Protein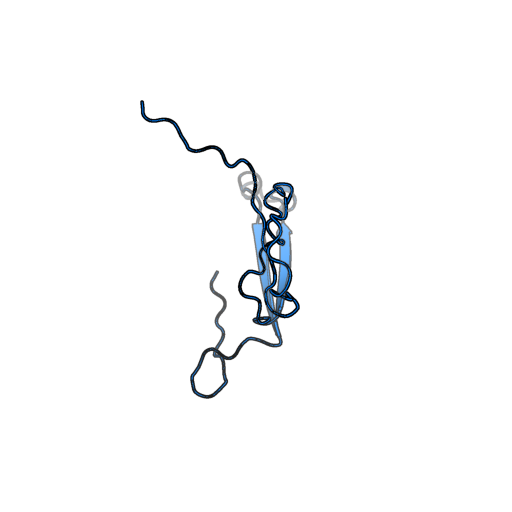 AF-A0A5B7ISW4-F1 (afdb_monomer_lite)

Sequence (97 aa):
MFG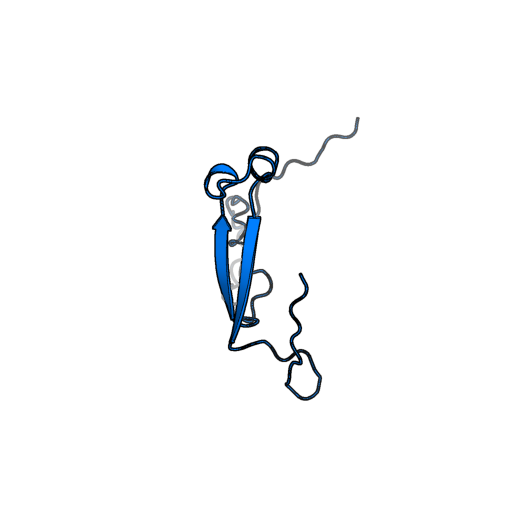RNDFLGEVVISLADTVFDDVSPKWYPLQDRIEPLEELSYSPRGDLILALKFVPPDAVSSKKARRSRGALHVLVKEAKSLAAVRAHGTADPICKG

InterPro domains:
  IPR000008 C2 domain [PF00168] (2-30)
  IPR035892 C2 domain superfamily [G3DSA:2.60.40.150] (1-71)
  IPR035892 C2 domain superfamily [SSF49562] (2-57)

Foldseek 3Di:
DDDDDDDPADDDDDPPPDDPPDPDDDDDDGDHPPCVVDPPVDPPQWDWDKDKDWAALVNDPDPVSVPPRTDIDIDGDDIPPGFAPDPVGHDDDDDDD

Secondary structure (DSSP, 8-state):
-PPPPPP--B-----TT--TT--S----PPBP----TT--S-S---EEEEEEEEE-GGGS-STTGGGS--EEEEEEEEEESPPP-STTS--------

Radius of gyration: 26.44 Å; chains: 1; bounding box: 40×52×75 Å

Structure (mmCIF, N/CA/C/O backbone):
data_AF-A0A5B7ISW4-F1
#
_entry.id   AF-A0A5B7ISW4-F1
#
loop_
_atom_site.group_PDB
_atom_site.id
_atom_site.type_symbol
_atom_site.label_atom_id
_atom_site.label_alt_id
_atom_site.label_comp_id
_atom_site.label_asym_id
_atom_site.label_entity_id
_atom_site.label_seq_id
_atom_site.pdbx_PDB_ins_code
_atom_site.Cartn_x
_atom_site.Cartn_y
_atom_site.Cartn_z
_atom_site.occupancy
_atom_site.B_iso_or_equiv
_atom_site.auth_seq_id
_atom_site.auth_comp_id
_atom_site.auth_asym_id
_atom_site.auth_atom_id
_atom_site.pdbx_PDB_model_num
ATOM 1 N N . MET A 1 1 ? -21.779 31.662 -8.159 1.00 50.47 1 MET A N 1
ATOM 2 C CA . MET A 1 1 ? -20.843 30.554 -7.874 1.00 50.47 1 MET A CA 1
ATOM 3 C C . MET A 1 1 ? -20.836 30.348 -6.374 1.00 50.47 1 MET A C 1
ATOM 5 O O . MET A 1 1 ? -20.620 31.317 -5.662 1.00 50.47 1 MET A O 1
ATOM 9 N N . PHE A 1 2 ? -21.146 29.143 -5.904 1.00 55.25 2 PHE A N 1
ATOM 10 C CA . PHE A 1 2 ? -21.020 28.797 -4.489 1.00 55.25 2 PHE A CA 1
ATOM 11 C C . PHE A 1 2 ? -19.557 28.425 -4.223 1.00 55.25 2 PHE A C 1
ATOM 13 O O . PHE A 1 2 ? -18.967 27.686 -5.011 1.00 55.25 2 PHE A O 1
ATOM 20 N N . GLY A 1 3 ? -18.957 29.027 -3.194 1.00 77.44 3 GLY A N 1
ATOM 21 C CA . GLY A 1 3 ? -17.550 28.831 -2.845 1.00 77.44 3 GLY A CA 1
ATOM 22 C C . GLY A 1 3 ? -17.257 27.397 -2.404 1.00 77.44 3 GLY A C 1
ATOM 23 O O . GLY A 1 3 ? -18.145 26.682 -1.940 1.00 77.44 3 GLY A O 1
ATOM 24 N N . ARG A 1 4 ? -16.001 26.978 -2.567 1.00 81.38 4 ARG A N 1
ATOM 25 C CA . ARG A 1 4 ? -15.490 25.731 -1.993 1.00 81.38 4 ARG A CA 1
ATOM 26 C C . ARG A 1 4 ? -15.177 25.978 -0.515 1.00 81.38 4 ARG A C 1
ATOM 28 O O . ARG A 1 4 ? -14.708 27.056 -0.170 1.00 81.38 4 ARG A O 1
ATOM 35 N N . ASN A 1 5 ? -15.441 24.993 0.339 1.00 84.81 5 ASN A N 1
ATOM 36 C CA . ASN A 1 5 ? -15.006 25.055 1.732 1.00 84.81 5 ASN A CA 1
ATOM 37 C C . ASN A 1 5 ? -13.496 24.802 1.799 1.00 84.81 5 ASN A C 1
ATOM 39 O O . ASN A 1 5 ? -13.038 23.750 1.343 1.00 84.81 5 ASN A O 1
ATOM 43 N N . ASP A 1 6 ? -12.764 25.743 2.389 1.00 86.81 6 ASP A N 1
ATOM 44 C CA . ASP A 1 6 ? -11.345 25.595 2.697 1.00 86.81 6 ASP A CA 1
ATOM 45 C C . ASP A 1 6 ? -11.186 24.999 4.098 1.00 86.81 6 ASP A C 1
ATOM 47 O O . ASP A 1 6 ? -11.852 25.402 5.054 1.00 86.81 6 ASP A O 1
ATOM 51 N N . PHE A 1 7 ? -10.325 23.994 4.216 1.00 85.00 7 PHE A N 1
ATOM 52 C CA . PHE A 1 7 ? -10.016 23.368 5.495 1.00 85.00 7 PHE A CA 1
ATOM 53 C C . PHE A 1 7 ? -9.055 24.261 6.289 1.00 85.00 7 PHE A C 1
ATOM 55 O O . PHE A 1 7 ? -8.008 24.640 5.772 1.00 85.00 7 PHE A O 1
ATOM 62 N N . LEU A 1 8 ? -9.412 24.578 7.537 1.00 90.56 8 LEU A N 1
ATOM 63 C CA . LEU A 1 8 ? -8.613 25.437 8.422 1.00 90.56 8 LEU A CA 1
ATOM 64 C C . LEU A 1 8 ? -7.842 24.659 9.503 1.00 90.56 8 LEU A C 1
ATOM 66 O O . LEU A 1 8 ? -7.024 25.254 10.196 1.00 90.56 8 LEU A O 1
ATOM 70 N N . GLY A 1 9 ? -8.110 23.358 9.661 1.00 89.94 9 GLY A N 1
ATOM 71 C CA . GLY A 1 9 ? -7.500 22.497 10.677 1.00 89.94 9 GLY A CA 1
ATOM 72 C C . GLY A 1 9 ? -8.520 21.678 11.475 1.00 89.94 9 GLY A C 1
ATOM 73 O O . GLY A 1 9 ? -9.730 21.899 11.380 1.00 89.94 9 GLY A O 1
ATOM 74 N N . GLU A 1 10 ? -8.029 20.726 12.265 1.00 90.88 10 GLU A N 1
ATOM 75 C CA . GLU A 1 10 ? -8.820 19.860 13.147 1.00 90.88 10 GLU A CA 1
ATOM 76 C C . GLU A 1 10 ? -8.133 19.640 14.502 1.00 90.88 10 GLU A C 1
ATOM 78 O O . GLU A 1 10 ? -6.954 19.939 14.680 1.00 90.88 10 GLU A O 1
ATOM 83 N N . VAL A 1 11 ? -8.884 19.141 15.484 1.00 89.62 11 VAL A N 1
ATOM 84 C CA . VAL A 1 11 ? -8.364 18.721 16.792 1.00 89.62 11 VAL A CA 1
ATOM 85 C C . VAL A 1 11 ? -9.047 17.411 17.160 1.00 89.62 11 VAL A C 1
ATOM 87 O O . VAL A 1 11 ? -10.274 17.329 17.142 1.00 89.62 11 VAL A O 1
ATOM 90 N N . VAL A 1 12 ? -8.260 16.402 17.533 1.00 85.88 12 VAL A N 1
ATOM 91 C CA . VAL A 1 12 ? -8.754 15.110 18.026 1.00 85.88 12 VAL A CA 1
ATOM 92 C C . VAL A 1 12 ? -8.389 14.972 19.502 1.00 85.88 12 VAL A C 1
ATOM 94 O O . VAL A 1 12 ? -7.231 15.144 19.876 1.00 85.88 12 VAL A O 1
ATOM 97 N N . ILE A 1 13 ? -9.374 14.669 20.350 1.00 86.31 13 ILE A N 1
ATOM 98 C CA . ILE A 1 13 ? -9.198 14.553 21.804 1.00 86.31 13 ILE A CA 1
ATOM 99 C C . ILE A 1 13 ? -9.492 13.109 22.221 1.00 86.31 13 ILE A C 1
ATOM 101 O O . ILE A 1 13 ? -10.599 12.614 22.012 1.00 86.31 13 ILE A O 1
ATOM 105 N N . SER A 1 14 ? -8.507 12.433 22.821 1.00 83.88 14 SER A N 1
ATOM 106 C CA . SER A 1 14 ? -8.692 11.087 23.376 1.00 83.88 14 SER A CA 1
ATOM 107 C C . SER A 1 14 ? -9.437 11.153 24.706 1.00 83.88 14 SER A C 1
ATOM 109 O O . SER A 1 14 ? -8.963 11.767 25.660 1.00 83.88 14 SER A O 1
ATOM 111 N N . LEU A 1 15 ? -10.586 10.484 24.794 1.00 84.94 15 LEU A N 1
ATOM 112 C CA . LEU A 1 15 ? -11.390 10.463 26.019 1.00 84.94 15 LEU A CA 1
ATOM 113 C C . LEU A 1 15 ? -10.950 9.388 27.022 1.00 84.94 15 LEU A C 1
ATOM 115 O O . LEU A 1 15 ? -11.399 9.427 28.161 1.00 84.94 15 LEU A O 1
ATOM 119 N N . ALA A 1 16 ? -10.086 8.449 26.621 1.00 82.69 16 ALA A N 1
ATOM 120 C CA . ALA A 1 16 ? -9.694 7.308 27.454 1.00 82.69 16 ALA A CA 1
ATOM 121 C C . ALA A 1 16 ? -9.014 7.730 28.770 1.00 82.69 16 ALA A C 1
ATOM 123 O O . ALA A 1 16 ? -9.273 7.127 29.806 1.00 82.69 16 ALA A O 1
ATOM 124 N N . ASP A 1 17 ? -8.230 8.811 28.727 1.00 72.31 17 ASP A N 1
ATOM 125 C CA . ASP A 1 17 ? -7.509 9.363 29.882 1.00 72.31 17 ASP A CA 1
ATOM 126 C C . ASP A 1 17 ? -8.032 10.754 30.293 1.00 72.31 17 ASP A C 1
ATOM 128 O O . ASP A 1 17 ? -7.385 11.483 31.048 1.00 72.31 17 ASP A O 1
ATOM 132 N N . THR A 1 18 ? -9.193 11.170 29.773 1.00 77.44 18 THR A N 1
ATOM 133 C CA . THR A 1 18 ? -9.737 12.501 30.065 1.00 77.44 18 THR A CA 1
ATOM 134 C C . THR A 1 18 ? -10.511 12.492 31.381 1.00 77.44 18 THR A C 1
ATOM 136 O O . THR A 1 18 ? -11.560 11.863 31.502 1.00 77.44 18 THR A O 1
ATOM 139 N N . VAL A 1 19 ? -10.017 13.252 32.360 1.00 74.19 19 VAL A N 1
ATOM 140 C CA . VAL A 1 19 ? -10.719 13.539 33.619 1.00 74.19 19 VAL A CA 1
ATOM 141 C C . VAL A 1 19 ? -11.653 14.735 33.410 1.00 74.19 19 VAL A C 1
ATOM 143 O O . VAL A 1 19 ? -11.198 15.838 33.100 1.00 74.19 19 VAL A O 1
ATOM 146 N N . PHE A 1 20 ? -12.959 14.515 33.578 1.00 80.88 20 PHE A N 1
ATOM 147 C CA . PHE A 1 20 ? -14.014 15.517 33.349 1.00 80.88 20 PHE A CA 1
ATOM 148 C C . PHE A 1 20 ? -14.389 16.340 34.592 1.00 80.88 20 PHE A C 1
ATOM 150 O O . PHE A 1 20 ? -15.371 17.076 34.566 1.00 80.88 20 PHE A O 1
ATOM 157 N N . ASP A 1 21 ? -13.617 16.238 35.674 1.00 84.69 21 ASP A N 1
ATOM 158 C CA . ASP A 1 21 ? -13.902 16.951 36.927 1.00 84.69 21 ASP A CA 1
ATOM 159 C C . ASP A 1 21 ? -13.628 18.464 36.828 1.00 84.69 21 ASP A C 1
ATOM 161 O O . ASP A 1 21 ? -14.158 19.261 37.602 1.00 84.69 21 ASP A O 1
ATOM 165 N N . ASP A 1 22 ? -12.811 18.874 35.856 1.00 80.94 22 ASP A N 1
ATOM 166 C CA . ASP A 1 22 ? -12.506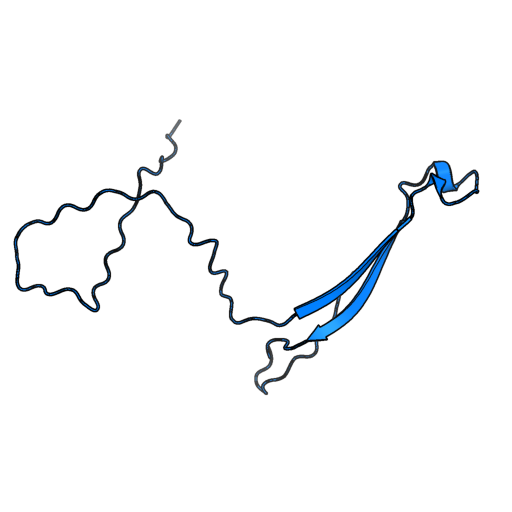 20.271 35.568 1.00 80.94 22 ASP A CA 1
ATOM 167 C C . ASP A 1 22 ? -13.444 20.825 34.485 1.00 80.94 22 ASP A C 1
ATOM 169 O O . ASP A 1 22 ? -13.339 20.476 33.308 1.00 80.94 22 ASP A O 1
ATOM 173 N N . VAL A 1 23 ? -14.348 21.717 34.902 1.00 85.00 23 VAL A N 1
ATOM 174 C CA . VAL A 1 23 ? -15.349 22.380 34.047 1.00 85.00 23 VAL A CA 1
ATOM 175 C C . VAL A 1 23 ? -14.819 23.626 33.328 1.00 85.00 23 VAL A C 1
ATOM 177 O O . VAL A 1 23 ? -15.575 24.298 32.622 1.00 85.00 23 VAL A O 1
ATOM 180 N N . SER A 1 24 ? -13.548 23.988 33.525 1.00 90.00 24 SER A N 1
ATOM 181 C CA . SER A 1 24 ? -12.974 25.168 32.881 1.00 90.00 24 SER A CA 1
ATOM 182 C C . SER A 1 24 ? -12.841 24.980 31.359 1.00 90.00 24 SER A C 1
ATOM 184 O O . SER A 1 24 ? -12.543 23.882 30.879 1.00 90.00 24 SER A O 1
ATOM 186 N N . PRO A 1 25 ? -13.073 26.040 30.557 1.00 88.75 25 PRO A N 1
ATOM 187 C CA . PRO A 1 25 ? -12.938 25.950 29.109 1.00 88.75 25 PRO A CA 1
ATOM 188 C C . PRO A 1 25 ? -11.473 25.732 28.716 1.00 88.75 25 PRO A C 1
ATOM 190 O O . PRO A 1 25 ? -10.591 26.503 29.099 1.00 88.75 25 PRO A O 1
ATOM 193 N N . LYS A 1 26 ? -11.225 24.704 27.900 1.00 87.19 26 LYS A N 1
ATOM 194 C CA . LYS A 1 26 ? -9.897 24.364 27.374 1.00 87.19 26 LYS A CA 1
ATOM 195 C C . LYS A 1 26 ? -9.792 24.768 25.907 1.00 87.19 26 LYS A C 1
ATOM 197 O O . LYS A 1 26 ? -10.667 24.455 25.102 1.00 87.19 26 LYS A O 1
ATOM 202 N N . TRP A 1 27 ? -8.712 25.468 25.572 1.00 91.12 27 TRP A N 1
ATOM 203 C CA . TRP A 1 27 ? -8.399 25.879 24.205 1.00 91.12 27 TRP A CA 1
ATOM 204 C C . TRP A 1 27 ? -7.460 24.865 23.560 1.00 91.12 27 TRP A C 1
ATOM 206 O O . TRP A 1 27 ? -6.450 24.495 24.157 1.00 91.12 27 TRP A O 1
ATOM 216 N N . TYR A 1 28 ? -7.768 24.462 22.328 1.00 89.38 28 TYR A N 1
ATOM 217 C CA . TYR A 1 28 ? -6.947 23.538 21.552 1.00 89.38 28 TYR A CA 1
ATOM 218 C C . TYR A 1 28 ? -6.561 24.196 20.225 1.00 89.38 28 TYR A C 1
ATOM 220 O O . TYR A 1 28 ? -7.454 24.621 19.487 1.00 89.38 28 TYR A O 1
ATOM 228 N N . PRO A 1 29 ? -5.260 24.326 19.914 1.00 92.69 29 PRO A N 1
ATOM 229 C CA . PRO A 1 29 ? -4.837 24.871 18.635 1.00 92.69 29 PRO A CA 1
ATOM 230 C C . PRO A 1 29 ? -5.242 23.912 17.515 1.00 92.69 29 PRO A C 1
ATOM 232 O O . PRO A 1 29 ? -5.022 22.706 17.631 1.00 92.69 29 PRO A O 1
ATOM 235 N N . LEU A 1 30 ? -5.815 24.458 16.438 1.00 92.50 30 LEU A N 1
ATOM 236 C CA . LEU A 1 30 ? -6.084 23.693 15.226 1.00 92.50 30 LEU A CA 1
ATOM 237 C C . LEU A 1 30 ? -4.777 23.084 14.723 1.00 92.50 30 LEU A C 1
ATOM 239 O O . LEU A 1 30 ? -3.763 23.776 14.613 1.00 92.50 30 LEU A O 1
ATOM 243 N N . GLN A 1 31 ? -4.811 21.792 14.439 1.00 88.06 31 GLN A N 1
ATOM 244 C CA . GLN A 1 31 ? -3.712 21.092 13.805 1.00 88.06 31 GLN A CA 1
ATOM 245 C C . GLN A 1 31 ? -4.017 20.957 12.320 1.00 88.06 31 GLN A C 1
ATOM 247 O O . GLN A 1 31 ? -5.175 20.794 11.919 1.00 88.06 31 GLN A O 1
ATOM 252 N N . ASP A 1 32 ? -2.969 21.033 11.502 1.00 83.69 32 ASP A N 1
ATOM 253 C CA . ASP A 1 32 ? -3.077 20.619 10.112 1.00 83.69 32 ASP A CA 1
ATOM 254 C C . ASP A 1 32 ? -3.593 19.186 10.060 1.00 83.69 32 ASP A C 1
ATOM 256 O O . ASP A 1 32 ? -3.393 18.392 10.986 1.00 83.69 32 ASP A O 1
ATOM 260 N N . ARG A 1 33 ? -4.226 18.835 8.943 1.00 73.00 33 ARG A N 1
ATOM 261 C CA . ARG A 1 33 ? -4.524 17.441 8.668 1.00 73.00 33 ARG A CA 1
ATOM 262 C C . ARG A 1 33 ? -3.190 16.757 8.401 1.00 73.00 33 ARG A C 1
ATOM 264 O O . ARG A 1 33 ? -2.723 16.693 7.266 1.00 73.00 33 ARG A O 1
ATOM 271 N N . ILE A 1 34 ? -2.549 16.279 9.460 1.00 59.56 34 ILE A N 1
ATOM 272 C CA . ILE A 1 34 ? -1.609 15.185 9.336 1.00 59.56 34 ILE A CA 1
ATOM 273 C C . ILE A 1 34 ? -2.527 14.044 8.938 1.00 59.56 34 ILE A C 1
ATOM 275 O O . ILE A 1 34 ? -3.141 13.438 9.807 1.00 59.56 34 ILE A O 1
ATOM 279 N N . GLU A 1 35 ? -2.708 13.805 7.634 1.00 53.03 35 GLU A N 1
ATOM 280 C CA . GLU A 1 35 ? -3.073 12.460 7.211 1.00 53.03 35 GLU A CA 1
ATOM 281 C C . GLU A 1 35 ? -2.043 11.582 7.918 1.00 53.03 35 GLU A C 1
ATOM 283 O O . GLU A 1 35 ? -0.850 11.698 7.606 1.00 53.03 35 GLU A O 1
ATOM 288 N N . PRO A 1 36 ? -2.429 10.789 8.936 1.00 51.03 36 PRO A N 1
ATOM 289 C CA . PRO A 1 36 ? -1.548 9.726 9.370 1.00 51.03 36 PRO A CA 1
ATOM 290 C C . PRO A 1 36 ? -1.385 8.939 8.086 1.00 51.03 36 PRO A C 1
ATOM 292 O O . PRO A 1 36 ? -2.410 8.440 7.634 1.00 51.03 36 PRO A O 1
ATOM 295 N N . LEU A 1 37 ? -0.203 9.002 7.446 1.00 47.78 37 LEU A N 1
ATOM 296 C CA . LEU A 1 37 ? 0.085 8.428 6.128 1.00 47.78 37 LEU A CA 1
ATOM 297 C C . LEU A 1 37 ? -0.772 7.187 5.991 1.00 47.78 37 LEU A C 1
ATOM 299 O O . LEU A 1 37 ? -0.458 6.240 6.710 1.00 47.78 37 LEU A O 1
ATOM 303 N N . GLU A 1 38 ? -1.874 7.292 5.230 1.00 46.59 38 GLU A N 1
ATOM 304 C CA . GLU A 1 38 ? -3.091 6.528 5.511 1.00 46.59 38 GLU A CA 1
ATOM 305 C C . GLU A 1 38 ? -2.743 5.179 6.117 1.00 46.59 38 GLU A C 1
ATOM 307 O O . GLU A 1 38 ? -2.096 4.329 5.492 1.00 46.59 38 GLU A O 1
ATOM 312 N N . GLU A 1 39 ? -3.174 4.996 7.357 1.00 44.00 39 GLU A N 1
ATOM 313 C CA . GLU A 1 39 ? -3.514 3.695 7.881 1.00 44.00 39 GLU A CA 1
ATOM 314 C C . GLU A 1 39 ? -4.586 3.136 6.920 1.00 44.00 39 GLU A C 1
ATOM 316 O O . GLU A 1 39 ? -5.779 3.153 7.202 1.00 44.00 39 GLU A O 1
ATOM 321 N N . LEU A 1 40 ? -4.177 2.726 5.709 1.00 44.53 40 LEU A N 1
ATOM 322 C CA . LEU A 1 40 ? -4.972 2.084 4.673 1.00 44.53 40 LEU A CA 1
ATOM 323 C C . LEU A 1 40 ? -5.350 0.724 5.234 1.00 44.53 40 LEU A C 1
ATOM 325 O O . LEU A 1 40 ? -4.946 -0.300 4.699 1.00 44.53 40 LEU A O 1
ATOM 329 N N . SER A 1 41 ? -6.136 0.642 6.304 1.00 47.53 41 SER A N 1
ATOM 330 C CA . SER A 1 41 ? -6.790 -0.605 6.699 1.00 47.53 41 SER A CA 1
ATOM 331 C C . SER A 1 41 ? -5.830 -1.821 6.766 1.00 47.53 41 SER A C 1
ATOM 333 O O . SER A 1 41 ? -6.201 -2.940 6.400 1.00 47.53 41 SER A O 1
ATOM 335 N N . TYR A 1 42 ? -4.567 -1.596 7.161 1.00 52.47 42 TYR A N 1
ATOM 336 C CA . TYR A 1 42 ? -3.466 -2.552 7.029 1.00 52.47 42 TYR A CA 1
ATOM 337 C C . TYR A 1 42 ? -3.486 -3.582 8.162 1.00 52.47 42 TYR A C 1
ATOM 339 O O . TYR A 1 42 ? -2.625 -3.592 9.037 1.00 52.47 42 TYR A O 1
ATOM 347 N N . SER A 1 43 ? -4.384 -4.561 8.094 1.00 62.56 43 SER A N 1
ATOM 348 C CA . SER A 1 43 ? -3.870 -5.906 8.356 1.00 62.56 43 SER A CA 1
ATOM 349 C C . SER A 1 43 ? -2.941 -6.236 7.178 1.00 62.56 43 SER A C 1
ATOM 351 O O . SER A 1 43 ? -3.432 -6.185 6.042 1.00 62.56 43 SER A O 1
ATOM 353 N N . PRO A 1 44 ? -1.643 -6.537 7.382 1.00 68.25 44 PRO A N 1
ATOM 354 C CA . PRO A 1 44 ? -0.761 -6.959 6.299 1.00 68.25 44 PRO A CA 1
ATOM 355 C C . PRO A 1 44 ? -1.454 -8.052 5.482 1.00 68.25 44 PRO A C 1
ATOM 357 O O . PRO A 1 44 ? -1.825 -9.093 6.020 1.00 68.25 44 PRO A O 1
ATOM 360 N N . ARG A 1 45 ? -1.695 -7.797 4.190 1.00 83.94 45 ARG A N 1
ATOM 361 C CA . ARG A 1 45 ? -2.381 -8.754 3.302 1.00 83.94 45 ARG A CA 1
ATOM 362 C C . ARG A 1 45 ? -1.419 -9.702 2.596 1.00 83.94 45 ARG A C 1
ATOM 364 O O . ARG A 1 45 ? -1.849 -10.429 1.704 1.00 83.94 45 ARG A O 1
ATOM 371 N N . GLY A 1 46 ? -0.162 -9.690 3.028 1.00 89.50 46 GLY A N 1
ATOM 372 C CA . GLY A 1 46 ? 0.951 -10.448 2.483 1.00 89.50 46 GLY A CA 1
ATOM 373 C C . GLY A 1 46 ? 1.839 -9.643 1.544 1.00 89.50 46 GLY A C 1
ATOM 374 O O . GLY A 1 46 ? 1.532 -8.510 1.178 1.00 89.50 46 GLY A O 1
ATOM 375 N N . ASP A 1 47 ? 2.939 -10.274 1.154 1.00 91.94 47 ASP A N 1
ATOM 376 C CA . ASP A 1 47 ? 3.971 -9.723 0.284 1.00 91.94 47 ASP A CA 1
ATOM 377 C C . ASP A 1 47 ? 3.894 -10.369 -1.100 1.00 91.94 47 ASP A C 1
ATOM 379 O O . ASP A 1 47 ? 3.666 -11.575 -1.214 1.00 91.94 47 ASP A O 1
ATOM 383 N N . LEU A 1 48 ? 4.144 -9.590 -2.155 1.00 93.19 48 LEU A N 1
ATOM 384 C CA . LEU A 1 48 ? 4.271 -10.084 -3.527 1.00 93.19 48 LEU A CA 1
ATOM 385 C C . LEU A 1 48 ? 5.670 -9.782 -4.057 1.00 93.19 48 LEU A C 1
ATOM 387 O O . LEU A 1 48 ? 6.105 -8.632 -4.089 1.00 93.19 48 LEU A O 1
ATOM 391 N N . ILE A 1 49 ? 6.368 -10.815 -4.515 1.00 94.88 49 ILE A N 1
ATOM 392 C CA . ILE A 1 49 ? 7.726 -10.702 -5.037 1.00 94.88 49 ILE A CA 1
ATOM 393 C C . ILE A 1 49 ? 7.666 -10.777 -6.560 1.00 94.88 49 ILE A C 1
ATOM 395 O O . ILE A 1 49 ? 7.283 -11.793 -7.148 1.00 94.88 49 ILE A O 1
ATOM 399 N N . LEU A 1 50 ? 8.074 -9.683 -7.200 1.00 96.56 50 LEU A N 1
ATOM 400 C CA . LEU A 1 50 ? 8.111 -9.530 -8.651 1.00 96.56 50 LEU A CA 1
ATOM 401 C C . LEU A 1 50 ? 9.550 -9.335 -9.134 1.00 96.56 50 LEU A C 1
ATOM 403 O O . LEU A 1 50 ? 10.386 -8.762 -8.437 1.00 96.56 50 LEU A O 1
ATOM 407 N N . ALA A 1 51 ? 9.840 -9.775 -10.355 1.00 96.81 51 ALA A N 1
ATOM 408 C CA . ALA A 1 51 ? 11.025 -9.341 -11.084 1.00 96.81 51 ALA A CA 1
ATOM 409 C C . ALA A 1 51 ? 10.615 -8.576 -12.341 1.00 9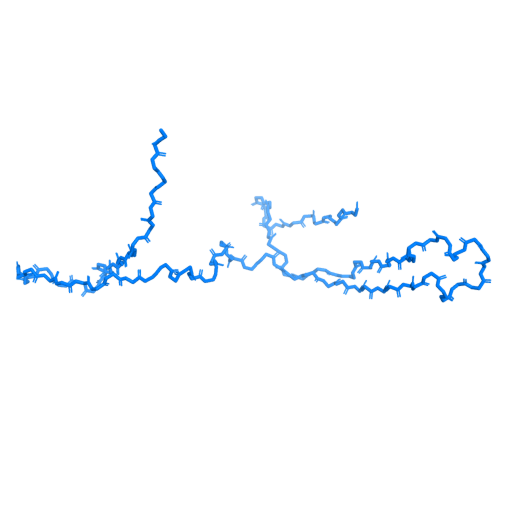6.81 51 ALA A C 1
ATOM 411 O O . ALA A 1 51 ? 9.826 -9.062 -13.151 1.00 96.81 51 ALA A O 1
ATOM 412 N N . LEU A 1 52 ? 11.180 -7.381 -12.493 1.00 97.50 52 LEU A N 1
ATOM 413 C CA . LEU A 1 52 ? 10.941 -6.493 -13.621 1.00 97.50 52 LEU A CA 1
ATOM 414 C C . LEU A 1 52 ? 12.215 -6.396 -14.454 1.00 97.50 52 LEU A C 1
ATOM 416 O O . LEU A 1 52 ? 13.303 -6.186 -13.917 1.00 97.50 52 LEU A O 1
ATOM 420 N N . LYS A 1 53 ? 12.086 -6.534 -15.771 1.00 96.31 53 LYS A N 1
ATOM 421 C CA . LYS A 1 53 ? 13.183 -6.304 -16.713 1.00 96.31 53 LYS A CA 1
ATOM 422 C C . LYS A 1 53 ? 12.672 -5.490 -17.886 1.00 96.31 53 LYS A C 1
ATOM 424 O O . LYS A 1 53 ? 11.833 -5.962 -18.645 1.00 96.31 53 LYS A O 1
ATOM 429 N N . PHE A 1 54 ? 13.220 -4.298 -18.067 1.00 94.06 54 PHE A N 1
ATOM 430 C CA . PHE A 1 54 ? 12.978 -3.515 -19.270 1.00 94.06 54 PHE A CA 1
ATOM 431 C C . PHE A 1 54 ? 14.042 -3.822 -20.325 1.00 94.06 54 PHE A C 1
ATOM 433 O O . PHE A 1 54 ? 15.236 -3.868 -20.026 1.00 94.06 54 PHE A O 1
ATOM 440 N N . VAL A 1 55 ? 13.601 -4.045 -21.558 1.00 91.81 55 VAL A N 1
ATOM 441 C CA . VAL A 1 55 ? 14.445 -4.195 -22.742 1.00 91.81 55 VAL A CA 1
ATOM 442 C C . VAL A 1 55 ? 14.185 -2.992 -23.646 1.00 91.81 55 VAL A C 1
ATOM 444 O O . VAL A 1 55 ? 13.129 -2.936 -24.285 1.00 91.81 55 VAL A O 1
ATOM 447 N N . PRO A 1 56 ? 15.116 -2.027 -23.701 1.00 89.19 56 PRO A N 1
ATOM 448 C CA . PRO A 1 56 ? 15.018 -0.887 -24.600 1.00 89.19 56 PRO A CA 1
ATOM 449 C C . PRO A 1 56 ? 14.951 -1.310 -26.084 1.00 89.19 56 PRO A C 1
ATOM 451 O O . PRO A 1 56 ? 15.511 -2.345 -26.458 1.00 89.19 56 PRO A O 1
ATOM 454 N N . PRO A 1 57 ? 14.276 -0.540 -26.956 1.00 84.00 57 PRO A N 1
ATOM 455 C CA . PRO A 1 57 ? 14.096 -0.893 -28.370 1.00 84.00 57 PRO A CA 1
ATOM 456 C C . PRO A 1 57 ? 15.400 -0.991 -29.178 1.00 84.00 57 PRO A C 1
ATOM 458 O O . PRO A 1 57 ? 15.466 -1.703 -30.178 1.00 84.00 57 PRO A O 1
ATOM 461 N N . ASP A 1 58 ? 16.429 -0.272 -28.752 1.00 77.19 58 ASP A N 1
ATOM 462 C CA . ASP A 1 58 ? 17.785 -0.225 -29.300 1.00 77.19 58 ASP A CA 1
ATOM 463 C C . ASP A 1 58 ? 18.656 -1.421 -28.889 1.00 77.19 58 ASP A C 1
ATOM 465 O O . ASP A 1 58 ? 19.617 -1.740 -29.587 1.00 77.19 58 ASP A O 1
ATOM 469 N N . ALA A 1 59 ? 18.280 -2.149 -27.834 1.00 73.31 59 ALA A N 1
ATOM 470 C CA . ALA A 1 59 ? 18.956 -3.382 -27.426 1.00 73.31 59 ALA A CA 1
ATOM 471 C C . ALA A 1 59 ? 18.675 -4.569 -28.373 1.00 73.31 59 AL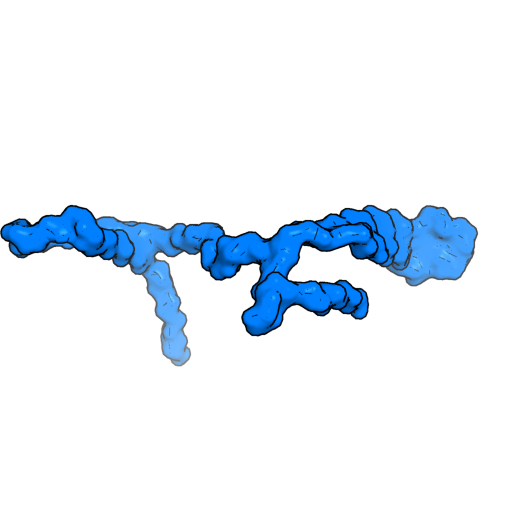A A C 1
ATOM 473 O O . ALA A 1 59 ? 19.310 -5.618 -28.261 1.00 73.31 59 ALA A O 1
ATOM 474 N N . VAL A 1 60 ? 17.729 -4.428 -29.313 1.00 65.50 60 VAL A N 1
ATOM 475 C CA . VAL A 1 60 ? 17.329 -5.477 -30.260 1.00 65.50 60 VAL A CA 1
ATOM 476 C C . VAL A 1 60 ? 17.710 -5.038 -31.678 1.00 65.50 60 VAL A C 1
ATOM 478 O O . VAL A 1 60 ? 17.091 -4.152 -32.258 1.00 65.50 60 VAL A O 1
ATOM 481 N N . SER A 1 61 ? 18.719 -5.679 -32.275 1.00 60.56 61 SER A N 1
ATOM 482 C CA . SER A 1 61 ? 19.385 -5.267 -33.531 1.00 60.56 61 SER A CA 1
ATOM 483 C C . SER A 1 61 ? 18.537 -5.353 -34.816 1.00 60.56 61 SER A C 1
ATOM 485 O O . SER A 1 61 ? 19.055 -5.220 -35.927 1.00 60.56 61 SER A O 1
ATOM 487 N N . SER A 1 62 ? 17.220 -5.546 -34.711 1.00 65.44 62 SER A N 1
ATOM 488 C CA . SER A 1 62 ? 16.338 -5.624 -35.874 1.00 65.44 62 SER A CA 1
ATOM 489 C C . SER A 1 62 ? 15.798 -4.243 -36.264 1.00 65.44 62 SER A C 1
ATOM 491 O O . SER A 1 62 ? 15.294 -3.485 -35.436 1.00 65.44 62 SER A O 1
ATOM 493 N N . LYS A 1 63 ? 15.807 -3.919 -37.565 1.00 61.97 63 LYS A N 1
ATOM 494 C CA . LYS A 1 63 ? 15.233 -2.664 -38.103 1.00 61.97 63 LYS A CA 1
ATOM 495 C C . LYS A 1 63 ? 13.743 -2.463 -37.750 1.00 61.97 63 LYS A C 1
ATOM 497 O O . LYS A 1 63 ? 13.255 -1.338 -37.810 1.00 61.97 63 LYS A O 1
ATOM 502 N N . LYS A 1 64 ? 13.026 -3.534 -37.369 1.00 60.50 64 LYS A N 1
ATOM 503 C CA . LYS A 1 64 ? 11.646 -3.498 -36.846 1.00 60.50 64 LYS A CA 1
ATOM 504 C C . LYS A 1 64 ? 11.573 -3.053 -35.375 1.00 60.50 64 LYS A C 1
ATOM 506 O O . LYS A 1 64 ? 10.633 -2.348 -35.022 1.00 60.50 64 LYS A O 1
ATOM 511 N N . ALA A 1 65 ? 12.554 -3.407 -34.542 1.00 58.47 65 ALA A N 1
ATOM 512 C CA . ALA A 1 65 ? 12.562 -3.094 -33.110 1.00 58.47 65 ALA A CA 1
ATOM 513 C C . ALA A 1 65 ? 12.773 -1.604 -32.807 1.00 58.47 65 ALA A C 1
ATOM 515 O O . ALA A 1 65 ? 12.191 -1.094 -31.852 1.00 58.47 65 ALA A O 1
ATOM 516 N N . ARG A 1 66 ? 13.476 -0.870 -33.680 1.00 58.75 66 ARG A N 1
ATOM 517 C CA . ARG A 1 66 ? 13.682 0.587 -33.556 1.00 58.75 66 ARG A CA 1
ATOM 518 C C . ARG A 1 66 ? 12.383 1.415 -33.603 1.00 58.75 66 ARG A C 1
ATOM 520 O O . ARG A 1 66 ? 12.402 2.583 -33.237 1.00 58.75 66 ARG A O 1
ATOM 527 N N . ARG A 1 67 ? 11.257 0.835 -34.047 1.00 67.19 67 ARG A N 1
ATOM 528 C CA . ARG A 1 67 ? 9.922 1.471 -33.991 1.00 67.19 67 ARG A CA 1
ATOM 529 C C . ARG A 1 67 ? 9.093 1.068 -32.763 1.00 67.19 67 ARG A C 1
ATOM 531 O O . ARG A 1 67 ? 8.003 1.598 -32.579 1.00 67.19 67 ARG A O 1
ATOM 538 N N . SER A 1 68 ? 9.563 0.114 -31.961 1.00 77.25 68 SER A N 1
ATOM 539 C CA . SER A 1 68 ? 8.887 -0.311 -30.730 1.00 77.25 68 SER A CA 1
ATOM 540 C C . SER A 1 68 ? 9.271 0.599 -29.558 1.00 77.25 68 SER A C 1
ATOM 542 O O . SER A 1 68 ? 10.289 1.280 -29.619 1.00 77.25 68 SER A O 1
ATOM 544 N N . ARG A 1 69 ? 8.478 0.616 -28.479 1.00 85.19 69 ARG A N 1
ATOM 545 C CA . ARG A 1 69 ? 8.812 1.333 -27.228 1.00 85.19 69 ARG A CA 1
ATOM 546 C C . ARG A 1 69 ? 9.706 0.504 -26.286 1.00 85.19 69 ARG A C 1
ATOM 548 O O . ARG A 1 69 ? 9.879 0.875 -25.131 1.00 85.19 69 ARG A O 1
ATOM 555 N N . GLY A 1 70 ? 10.265 -0.607 -26.771 1.00 88.62 70 GLY A N 1
ATOM 556 C CA . GLY A 1 70 ? 10.888 -1.632 -25.936 1.00 88.62 70 GLY A CA 1
ATOM 557 C C . GLY A 1 70 ? 9.864 -2.620 -25.374 1.00 88.62 70 GLY A C 1
ATOM 558 O O . GLY A 1 70 ? 8.687 -2.588 -25.740 1.00 88.62 70 GLY A O 1
ATOM 559 N N . ALA A 1 71 ? 10.319 -3.512 -24.499 1.00 91.62 71 ALA A N 1
ATOM 560 C CA . ALA A 1 71 ? 9.494 -4.519 -23.837 1.00 91.62 71 ALA A CA 1
ATOM 561 C C . ALA A 1 71 ? 9.729 -4.491 -22.324 1.00 91.62 71 ALA A C 1
ATOM 563 O O . ALA A 1 71 ? 10.872 -4.504 -21.871 1.00 91.62 71 ALA A O 1
ATOM 564 N N . LEU A 1 72 ? 8.653 -4.484 -21.536 1.00 94.06 72 LEU A N 1
ATOM 565 C CA . LEU A 1 72 ? 8.720 -4.700 -20.092 1.00 94.06 72 LEU A CA 1
ATOM 566 C C . LEU A 1 72 ? 8.353 -6.154 -19.804 1.00 94.06 72 LEU A C 1
ATOM 568 O O . LEU A 1 72 ? 7.226 -6.577 -20.038 1.00 94.06 72 LEU A O 1
ATOM 572 N N . HIS A 1 73 ? 9.315 -6.921 -19.313 1.00 94.62 73 HIS A N 1
ATOM 573 C CA . HIS A 1 73 ? 9.092 -8.278 -18.845 1.00 94.62 73 HIS A CA 1
ATOM 574 C C . HIS A 1 73 ? 8.746 -8.217 -17.360 1.00 94.62 73 HIS A C 1
ATOM 576 O O . HIS A 1 73 ? 9.508 -7.661 -16.564 1.00 94.62 73 HIS A O 1
ATOM 582 N N . VAL A 1 74 ? 7.611 -8.807 -17.002 1.00 96.69 74 VAL A N 1
ATOM 583 C CA . VAL A 1 74 ? 7.124 -8.903 -15.626 1.00 96.69 74 VAL A CA 1
ATOM 584 C C . VAL A 1 74 ? 7.065 -10.376 -15.256 1.00 96.69 74 VAL A C 1
ATOM 586 O O . VAL A 1 74 ? 6.404 -11.161 -15.931 1.00 96.69 74 VAL A O 1
ATOM 589 N N . LEU A 1 75 ? 7.769 -10.754 -14.195 1.00 96.12 75 LEU A N 1
ATOM 590 C CA . LEU A 1 75 ? 7.727 -12.097 -13.633 1.00 96.12 75 LEU A CA 1
ATOM 591 C C . LEU A 1 75 ? 7.127 -12.032 -12.234 1.00 96.12 75 LEU A C 1
ATOM 593 O O . LEU A 1 75 ? 7.704 -11.417 -11.337 1.00 96.12 75 LEU A O 1
ATOM 597 N N . VAL A 1 76 ? 6.004 -12.716 -12.051 1.00 96.06 76 VAL A N 1
ATOM 598 C CA . VAL A 1 76 ? 5.444 -12.998 -10.730 1.00 96.06 76 VAL A CA 1
ATOM 599 C C . VAL A 1 76 ? 6.204 -14.186 -10.153 1.00 96.06 76 VAL A C 1
ATOM 601 O O . VAL A 1 76 ? 6.117 -15.282 -10.700 1.00 96.06 76 VAL A O 1
ATOM 604 N N . LYS A 1 77 ? 7.004 -13.967 -9.103 1.00 95.75 77 LYS A N 1
ATOM 605 C CA . LYS A 1 77 ? 7.850 -15.023 -8.528 1.00 95.75 77 LYS A CA 1
ATOM 606 C C . LYS A 1 77 ? 7.124 -15.800 -7.445 1.00 95.75 77 LYS A C 1
ATOM 608 O O . LYS A 1 77 ? 7.037 -17.017 -7.519 1.00 95.75 77 LYS A O 1
ATOM 613 N N . GLU A 1 78 ? 6.647 -15.095 -6.431 1.00 94.69 78 GLU A N 1
ATOM 614 C CA . GLU A 1 78 ? 6.010 -15.704 -5.269 1.00 94.69 78 GLU A CA 1
ATOM 615 C C . GLU A 1 78 ? 5.178 -14.672 -4.508 1.00 94.69 78 GLU A C 1
ATOM 617 O O . GLU A 1 78 ? 5.371 -13.465 -4.665 1.00 94.69 78 GLU A O 1
ATOM 622 N N . ALA A 1 79 ? 4.278 -15.165 -3.661 1.00 93.94 79 ALA A N 1
ATOM 623 C CA . ALA A 1 79 ? 3.559 -14.372 -2.679 1.00 93.94 79 ALA A CA 1
ATOM 624 C C . ALA A 1 79 ? 3.681 -15.035 -1.302 1.00 93.94 79 ALA A C 1
ATOM 626 O O . ALA A 1 79 ? 3.698 -16.264 -1.207 1.00 93.94 79 ALA A O 1
ATOM 627 N N . LYS A 1 80 ? 3.782 -14.238 -0.238 1.00 92.44 80 LYS A N 1
ATOM 628 C CA . LYS A 1 80 ? 3.997 -14.709 1.138 1.00 92.44 80 LYS A CA 1
ATOM 629 C C . LYS A 1 80 ? 2.978 -14.096 2.075 1.00 92.44 80 LYS A C 1
ATOM 631 O O . LYS A 1 80 ? 2.549 -12.970 1.859 1.00 92.44 80 LYS A O 1
ATOM 636 N N . SER A 1 81 ? 2.611 -14.836 3.119 1.00 90.81 81 SER A N 1
ATOM 637 C CA . SER A 1 81 ? 1.770 -14.329 4.214 1.00 90.81 81 SER A CA 1
ATOM 638 C C . SER A 1 81 ? 0.464 -13.677 3.742 1.00 90.81 81 SER A C 1
ATOM 640 O O . SER A 1 81 ? 0.021 -12.684 4.315 1.00 90.81 81 SER A O 1
ATOM 642 N N . LEU A 1 82 ? -0.133 -14.206 2.666 1.00 91.06 82 LEU A N 1
ATOM 643 C CA . LEU A 1 82 ? -1.348 -13.637 2.097 1.00 91.06 82 LEU A CA 1
ATOM 644 C C . LEU A 1 82 ? -2.509 -13.731 3.085 1.00 91.06 82 LEU A C 1
ATOM 646 O O . LEU A 1 82 ? -2.726 -14.779 3.696 1.00 91.06 82 LEU A O 1
ATOM 650 N N . ALA A 1 83 ? -3.281 -12.652 3.204 1.00 89.25 83 ALA A N 1
ATOM 651 C CA . ALA A 1 83 ? -4.471 -12.665 4.043 1.00 89.25 83 ALA A CA 1
ATOM 652 C C . ALA A 1 83 ? -5.477 -13.705 3.535 1.00 89.25 83 ALA A C 1
ATOM 654 O O . ALA A 1 83 ? -5.814 -13.753 2.349 1.00 89.25 83 ALA A O 1
ATOM 655 N N . ALA A 1 84 ? -5.995 -14.510 4.459 1.00 87.31 84 ALA A N 1
ATOM 656 C CA . ALA A 1 84 ? -7.099 -15.408 4.185 1.00 87.31 84 ALA A CA 1
ATOM 657 C C . ALA A 1 84 ? -8.373 -14.601 3.910 1.00 87.31 84 ALA A C 1
ATOM 659 O O . ALA A 1 84 ? -8.824 -13.829 4.751 1.00 87.31 84 ALA A O 1
ATOM 660 N N . VAL A 1 85 ? -8.963 -14.791 2.732 1.00 84.31 85 VAL A N 1
ATOM 661 C CA . VAL A 1 85 ? -10.179 -14.073 2.303 1.00 84.31 85 VAL A CA 1
ATOM 662 C C . VAL A 1 85 ? -11.414 -14.969 2.277 1.00 84.31 85 VAL A C 1
ATOM 664 O O . VAL A 1 85 ? -12.514 -14.512 1.973 1.00 84.31 85 VAL A O 1
ATOM 667 N N . ARG A 1 86 ? -11.254 -16.258 2.584 1.00 85.50 86 ARG A N 1
ATOM 668 C CA . ARG A 1 86 ? -12.348 -17.231 2.632 1.00 85.50 86 ARG A CA 1
ATOM 669 C C . ARG A 1 86 ? -12.744 -17.550 4.062 1.00 85.50 86 ARG A C 1
ATOM 671 O O . ARG A 1 86 ? -11.904 -17.564 4.955 1.00 85.50 86 ARG A O 1
ATOM 678 N N . ALA A 1 87 ? -14.009 -17.930 4.244 1.00 82.88 87 ALA A N 1
ATOM 679 C CA . ALA A 1 87 ? -14.580 -18.281 5.548 1.00 82.88 87 ALA A CA 1
ATOM 680 C C . ALA A 1 87 ? -13.828 -19.406 6.290 1.00 82.88 87 ALA A C 1
ATOM 682 O O . ALA A 1 87 ? -13.897 -19.482 7.509 1.00 82.88 87 ALA A O 1
ATOM 683 N N . HIS A 1 88 ? -13.092 -20.259 5.570 1.00 84.62 88 HIS A N 1
ATOM 684 C CA . HIS A 1 88 ? -12.297 -21.350 6.143 1.00 84.62 88 HIS A CA 1
ATOM 685 C C . HIS A 1 88 ? -10.823 -20.985 6.399 1.00 84.62 88 HIS A C 1
ATOM 687 O O . HIS A 1 88 ? -10.001 -21.872 6.602 1.00 84.62 88 HIS A O 1
ATOM 693 N N . GLY A 1 89 ? -10.465 -19.698 6.360 1.00 82.69 89 GLY A N 1
ATOM 694 C CA . GLY A 1 89 ? -9.122 -19.247 6.730 1.00 82.69 89 GLY A CA 1
ATOM 695 C C . GLY A 1 89 ? -8.041 -19.488 5.671 1.00 82.69 89 GLY A C 1
ATOM 696 O O . GLY A 1 89 ? -6.865 -19.521 6.013 1.00 82.69 89 GLY A O 1
ATOM 697 N N . THR A 1 90 ? -8.404 -19.622 4.391 1.00 85.31 90 THR A N 1
ATOM 698 C CA . THR A 1 90 ? -7.440 -19.736 3.277 1.00 85.31 90 THR A CA 1
ATOM 699 C C . THR A 1 90 ? -7.635 -18.639 2.225 1.00 85.31 90 THR A C 1
ATOM 701 O O . THR A 1 90 ? -8.591 -17.852 2.268 1.00 85.31 90 THR A O 1
ATOM 704 N N . ALA A 1 91 ? -6.731 -18.609 1.246 1.00 86.25 91 ALA A N 1
ATOM 705 C CA . ALA A 1 91 ? -6.848 -17.836 0.019 1.00 86.25 91 ALA A CA 1
ATOM 706 C C . ALA A 1 91 ? -6.459 -18.714 -1.184 1.00 86.25 91 ALA A C 1
ATOM 708 O O . ALA A 1 91 ? -5.490 -19.461 -1.087 1.00 86.25 91 ALA A O 1
ATOM 709 N N . ASP A 1 92 ? -7.157 -18.564 -2.319 1.00 89.94 92 ASP A N 1
ATOM 710 C CA . ASP A 1 92 ? -6.666 -19.045 -3.624 1.00 89.94 92 ASP A CA 1
ATOM 711 C C . ASP A 1 92 ? -6.251 -17.827 -4.450 1.00 89.94 92 ASP A C 1
ATOM 713 O O . ASP A 1 92 ? -7.081 -17.238 -5.156 1.00 89.94 92 ASP A O 1
ATOM 717 N N . PRO A 1 93 ? -4.999 -17.373 -4.311 1.00 89.69 93 PRO A N 1
ATOM 718 C CA . PRO A 1 93 ? -4.543 -16.182 -5.000 1.00 89.69 93 PRO A CA 1
ATOM 719 C C . PRO A 1 93 ? -4.394 -16.433 -6.501 1.00 89.69 93 PRO A C 1
ATOM 721 O O . PRO A 1 93 ? -3.884 -17.463 -6.937 1.00 89.69 93 PRO A O 1
ATOM 724 N N . ILE A 1 94 ? -4.784 -15.438 -7.296 1.00 91.44 94 ILE A N 1
ATOM 725 C CA . ILE A 1 94 ? -4.517 -15.384 -8.732 1.00 91.44 94 ILE A CA 1
ATOM 726 C C . ILE A 1 94 ? -3.936 -14.016 -9.083 1.00 91.44 94 ILE A C 1
ATOM 728 O O . ILE A 1 94 ? -4.491 -12.981 -8.713 1.00 91.44 94 ILE A O 1
ATOM 732 N N . CYS A 1 95 ? -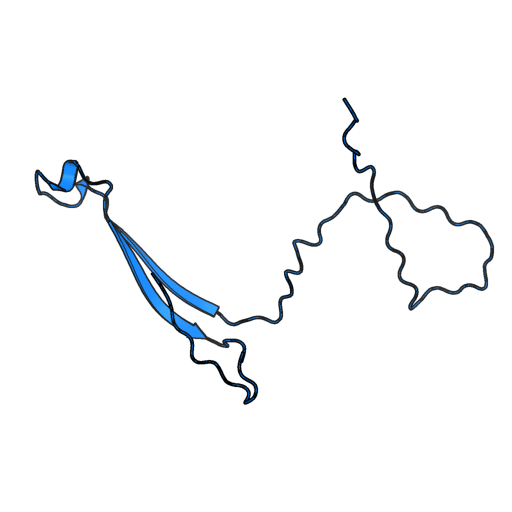2.825 -14.005 -9.816 1.00 90.31 95 CYS A N 1
ATOM 733 C CA . CYS A 1 95 ? -2.261 -12.783 -10.379 1.00 90.31 95 CYS A CA 1
ATOM 734 C C . CYS A 1 95 ? -2.806 -12.590 -11.797 1.00 90.31 95 CYS A C 1
ATOM 736 O O . CYS A 1 95 ? -2.715 -13.494 -12.626 1.00 90.31 95 CYS A O 1
ATOM 738 N N . LYS A 1 96 ? -3.381 -11.416 -12.071 1.00 89.00 96 LYS A N 1
ATOM 739 C CA . LYS A 1 96 ? -3.869 -11.025 -13.400 1.00 89.00 96 LYS A CA 1
ATOM 740 C C . LYS A 1 96 ? -2.910 -9.997 -14.000 1.00 89.00 96 LYS A C 1
ATOM 742 O O . LYS A 1 96 ? -2.444 -9.124 -13.269 1.00 89.00 96 LYS A O 1
ATOM 747 N N . GLY A 1 97 ? -2.607 -10.144 -15.288 1.00 76.75 97 GLY A N 1
ATOM 748 C CA . GLY A 1 97 ? -1.748 -9.245 -16.067 1.00 76.75 97 GLY A CA 1
ATOM 749 C C . GLY A 1 97 ? -2.519 -8.506 -17.145 1.00 76.75 97 GLY A C 1
ATOM 750 O O . GLY A 1 97 ? -3.647 -8.951 -17.460 1.00 76.75 97 GLY A O 1
#

pLDDT: mean 80.8, std 14.44, range [44.0, 97.5]

Organism: Portunus trituberculatus (NCBI:txid210409)

=== Feature glossary ===
The record interleaves many kinds of information about one protein. Here is each kind framed as the question it answers.

Q: What known structures does this most resemble?
A: Structural nearest neighbors (via Foldseek easy-search vs the PDB). Reported per hit: target PDB id, E-value, and alignment TM-score. A TM-score above ~0.5 is the conventional threshold for 'same fold'.

Q: Where is each backbone atom in 3D?
A: The mmCIF table is the protein's shape written out atom by atom. For each backbone N, Cα, C, and carbonyl O, it records an (x, y, z) coordinate triple in Å plus the residue type, chain letter, and residue number.

Q: What are the backbone torsion angles?
A: The φ/ψ torsion pair specifies the backbone conformation at each residue. φ rotates about the N–Cα bond, ψ about the Cα–C bond. Steric clashes forbid most of the (φ, ψ) plane — the allowed regions (α-helix basin, β-sheet basin, left-handed helix) are the Ramachandran-allowed regions.

Q: Which residues are buried vs exposed?
A: Solvent-accessible surface area (SASA) is the area in Å² traced out by the centre of a 1.4 Å probe sphere (a water molecule) rolled over the protein's van der Waals surface (Shrake–Rupley / Lee–Richards construction). Buried residues have near-zero SASA; fully exposed residues can exceed 200 Å². The total SASA scales roughly with the number of surface residues.

Q: How confident is the AlphaFold model at each residue?
A: pLDDT is the predicted lDDT-Cα score: AlphaFold's confidence that the local environment of each residue (all inter-atomic distances within 15 Å) is correctly placed. It is a per-residue number between 0 and 100, with higher meaning more reliable.

Q: What does the local fold look like, residue by residue?
A: 3Di is Foldseek's structural alphabet. Each residue is assigned one of twenty discrete states based on how its Cα sits relative to its spatial (not sequential) neighbors. Aligning 3Di strings finds structural homologs roughly as well as full 3D superposition, but orders of magnitude faster.

Q: How big and how compact is the whole molecule?
A: Radius of gyration (Rg) is the root-mean-square distance of Cα atoms from their centroid — a single number for overall size and compactness. A globular domain of N residues has Rg ≈ 2.2·N^0.38 Å; an extended or disordered chain has a much larger Rg. The Cα contact count is the number of residue pairs whose Cα atoms are within 8 Å and are more than four positions apart in sequence — a standard proxy for tertiary packing density. The bounding box is the smallest axis-aligned box enclosing all Cα atoms.

Q: Which residues are in helices, strands, or loops?
A: DSSP 8-state secondary structure assigns each residue one of H (α-helix), G (3₁₀-helix), I (π-helix), E (extended β-strand), B (isolated β-bridge), T (hydrogen-bonded turn), S (bend), or '-' (coil). The assignment is computed from backbone hydrogen-bond geometry via the Kabsch–Sander algorithm.

Q: How mobile is each atom in the crystal?
A: Crystallographic B-factors measure how much each atom's electron density is smeared out, in Å². They rise in mobile loops and surface residues and fall in the buried interior. In AlphaFold models this column is repurposed to hold pLDDT instead.

Q: What if only a Cα trace is available?
A: P-SEA three-state annotation labels each residue as helix, strand, or coil based purely on the geometry of the Cα trace. It serves as a fallback when the full backbone (and thus DSSP) is unavailable.

Q: What family and function is it annotated with?
A: Database cross-references. InterPro integrates a dozen domain/family signature databases into unified entries with residue-range hits. GO terms attach function/process/location labels with evidence codes. CATH codes position the fold in a four-level structural taxonomy. Organism is the NCBI-taxonomy species name.

Q: Are the domains correctly placed relative to each other?
A: Predicted Aligned Error (PAE) is an AlphaFold confidence matrix: entry (i, j) is the expected error in the position of residue j, in ångströms, when the prediction is superimposed on the true structure at residue i. Low PAE within a block of residues means that block is internally rigid and well-predicted; high PAE between two blocks means their relative placement is uncertain even if each block individually is confident.

Q: What do the diagnostic plots show?
A: Three diagnostic plots accompany the record. The Cα contact map visualizes the tertiary structure as a 2D adjacency matrix (8 Å cutoff, sequence-local contacts suppressed). The Ramachandran plot shows the distribution of backbone (φ, ψ) torsions, with points in the α and β basins reflecting secondary structure content. The PAE plot shows AlphaFold's inter-residue confidence as a color matrix.

Q: What is the amino-acid chain?
A: Primary structure: the covalent order of the twenty standard amino acids along the backbone. Two proteins with the same sequence will (almost always) fold to the same structure; two with 30% identity often share a fold but not the details.

Q: What do the rendered images show?
A: The six renders are orthographic views along the three Cartesian axes in both directions. Representation (cartoon, sticks, or surface) and color scheme (sequence-rainbow or by-chain) vary across proteins so the training set covers all the common visualization conventions.